Protein AF-A0A6N4E596-F1 (afdb_monomer)

Nearest PDB structures (foldseek):
  1ozb-assembly2_G  TM=2.810E-01  e=1.044E+00  Haemophilus influenzae
  1tij-assembly1_B  TM=2.628E-01  e=5.851E+00  Homo sapiens
  3s67-assembly1_A-2  TM=2.450E-01  e=8.635E+00  Homo sapiens
  3qrd-assembly3_A-2  TM=1.698E-01  e=8.168E+00  Homo sapiens

Secondary structure (DSSP, 8-state):
----EEE-TT--EEEEETTEEE-GGG--TTS-EEEEEESS--SS-EEE--EEEEEEEEEEEEEE----TTS---S-SS---TT--EEEEEEEEEEE-SS-TTEEEEEEEEEEEETTT--PPPHHHHHHHHTTSEEEE--TT----

Radius of gyration: 17.08 Å; Cα contacts (8 Å, |Δi|>4): 308; chains: 1; bounding box: 54×46×32 Å

Foldseek 3Di:
DWDKFKAAAPGFKWKFAQQDTDDPVPDDLQAKIKIWGFDDGDRHIDIATQDEKEFPDKDKDKDWDPPDPPPDPPDPPDDPDPFPIWMWIWMKTQIDDPVCRRTGIMIMTRGTDGPVPHDYDDPVSVCSRNPRRYHYDYDPPDDDD

Mean predicted aligned error: 7.93 Å

Organism: NCBI:txid2548426

pLDDT: mean 84.64, std 19.04, range [35.88, 98.12]

Solvent-accessible surface area (backbone atoms only — not comparable to full-atom values): 8298 Å² total; per-residue (Å²): 132,88,71,64,38,70,23,53,52,79,39,41,56,38,33,26,40,76,39,36,76,43,59,80,93,70,60,60,63,68,39,48,30,30,39,40,30,41,74,62,72,36,90,51,76,43,78,47,67,58,46,64,32,37,54,77,45,80,48,74,54,71,44,78,61,77,80,64,98,74,70,82,90,79,79,69,102,70,77,85,59,94,74,82,48,44,22,33,18,23,36,35,34,37,41,43,25,95,90,45,69,54,42,40,35,37,42,30,34,36,20,54,27,50,58,91,74,43,51,55,45,51,64,68,54,49,48,45,13,37,38,81,45,55,39,81,40,64,60,96,89,57,79,84,120

Structure (mmCIF, N/CA/C/O backbone):
data_AF-A0A6N4E596-F1
#
_entry.id   AF-A0A6N4E596-F1
#
loop_
_atom_site.group_PDB
_atom_site.id
_atom_site.type_symbol
_atom_site.label_atom_id
_atom_site.label_alt_id
_atom_site.label_comp_id
_atom_site.label_asym_id
_atom_site.label_entity_id
_atom_site.label_seq_id
_atom_site.pdbx_PDB_ins_code
_atom_site.Cartn_x
_atom_site.Cartn_y
_atom_site.Cartn_z
_atom_site.occupancy
_atom_site.B_iso_or_equiv
_atom_site.auth_seq_id
_atom_site.auth_comp_id
_atom_site.auth_asym_id
_atom_site.auth_atom_id
_atom_site.pdbx_PDB_model_num
ATOM 1 N N . MET A 1 1 ? -22.552 -4.012 -3.126 1.00 50.78 1 MET A N 1
ATOM 2 C CA . MET A 1 1 ? -21.922 -4.747 -2.009 1.00 50.78 1 MET A CA 1
ATOM 3 C C . MET A 1 1 ? -20.535 -4.168 -1.814 1.00 50.78 1 MET A C 1
ATOM 5 O O . MET A 1 1 ? -19.840 -4.006 -2.807 1.00 50.78 1 MET A O 1
ATOM 9 N N . THR A 1 2 ? -20.172 -3.769 -0.595 1.00 64.69 2 THR A N 1
ATOM 10 C CA . THR A 1 2 ? -18.825 -3.255 -0.308 1.00 64.69 2 THR A CA 1
ATOM 11 C C . THR A 1 2 ? -17.867 -4.436 -0.294 1.00 64.69 2 THR A C 1
ATOM 13 O O . THR A 1 2 ? -18.071 -5.383 0.458 1.00 64.69 2 THR A O 1
ATOM 16 N N . GLU A 1 3 ? -16.874 -4.416 -1.172 1.00 82.50 3 GLU A N 1
ATOM 17 C CA . GLU A 1 3 ? -15.865 -5.469 -1.244 1.00 82.50 3 GLU A CA 1
ATOM 18 C C . GLU A 1 3 ? -14.836 -5.261 -0.124 1.00 82.50 3 GLU A C 1
ATOM 20 O O . GLU A 1 3 ? -14.255 -4.176 0.000 1.00 82.50 3 GLU A O 1
ATOM 25 N N . THR A 1 4 ? -14.626 -6.294 0.688 1.00 91.69 4 THR A N 1
ATOM 26 C CA . THR A 1 4 ? -13.801 -6.247 1.901 1.00 91.69 4 THR A CA 1
ATOM 27 C C . THR A 1 4 ? -12.564 -7.111 1.713 1.00 91.69 4 THR A C 1
ATOM 29 O O . THR A 1 4 ? -12.671 -8.261 1.289 1.00 91.69 4 THR A O 1
ATOM 32 N N . ALA A 1 5 ? -11.397 -6.577 2.066 1.00 93.44 5 ALA A N 1
ATOM 33 C CA . ALA A 1 5 ? -10.172 -7.355 2.128 1.00 93.44 5 ALA A CA 1
ATOM 34 C C . ALA A 1 5 ? -10.171 -8.225 3.384 1.00 93.44 5 ALA A C 1
ATOM 36 O O . ALA A 1 5 ? -10.511 -7.753 4.473 1.00 93.44 5 ALA A O 1
ATOM 37 N N . VAL A 1 6 ? -9.733 -9.470 3.238 1.00 94.75 6 VAL A N 1
ATOM 38 C CA . VAL A 1 6 ? -9.496 -10.391 4.348 1.00 94.75 6 VAL A CA 1
ATOM 39 C C . VAL A 1 6 ? -7.992 -10.482 4.570 1.00 94.75 6 VAL A C 1
ATOM 41 O O . VAL A 1 6 ? -7.240 -10.731 3.630 1.00 94.75 6 VAL A O 1
ATOM 44 N N . ILE A 1 7 ? -7.561 -10.253 5.808 1.00 95.31 7 ILE A N 1
ATOM 45 C CA . ILE A 1 7 ? -6.187 -10.490 6.247 1.00 95.31 7 ILE A CA 1
ATOM 46 C C . ILE A 1 7 ? -6.234 -11.686 7.190 1.00 95.31 7 ILE A C 1
ATOM 48 O O . ILE A 1 7 ? -6.855 -11.626 8.255 1.00 95.31 7 ILE A O 1
ATOM 52 N N . GLU A 1 8 ? -5.605 -12.775 6.765 1.00 94.75 8 GLU A N 1
ATOM 53 C CA . GLU A 1 8 ? -5.561 -14.023 7.523 1.00 94.75 8 GLU A CA 1
ATOM 54 C C . GLU A 1 8 ? -4.757 -13.877 8.825 1.00 94.75 8 GLU A C 1
ATOM 56 O O . GLU A 1 8 ? -3.871 -13.016 8.915 1.00 94.75 8 GLU A O 1
ATOM 61 N N . PRO A 1 9 ? -5.009 -14.738 9.828 1.00 95.81 9 PRO A N 1
ATOM 62 C CA . PRO A 1 9 ? -4.178 -14.823 11.022 1.00 95.81 9 PRO A CA 1
ATOM 63 C C . PRO A 1 9 ? -2.680 -14.893 10.701 1.00 95.81 9 PRO A C 1
ATOM 65 O O . PRO A 1 9 ? -2.255 -15.507 9.717 1.00 95.81 9 PRO A O 1
ATOM 68 N N . GLY A 1 10 ? -1.865 -14.230 11.521 1.00 94.50 10 GLY A N 1
ATOM 69 C CA . GLY A 1 10 ? -0.412 -14.161 11.329 1.00 94.50 10 GLY A CA 1
ATOM 70 C C . GLY A 1 10 ? 0.046 -13.291 10.151 1.00 94.50 10 GLY A C 1
ATOM 71 O O . GLY A 1 10 ? 1.245 -13.213 9.890 1.00 94.50 10 GLY A O 1
ATOM 72 N N . HIS A 1 11 ? -0.871 -12.604 9.463 1.00 94.81 11 HIS A N 1
ATOM 73 C CA . HIS A 1 11 ? -0.559 -11.646 8.405 1.00 94.81 11 HIS A CA 1
ATOM 74 C C . HIS A 1 11 ? -0.986 -10.228 8.805 1.00 94.81 11 HIS A C 1
ATOM 76 O O . HIS A 1 11 ? -1.865 -10.023 9.640 1.00 94.81 11 HIS A O 1
ATOM 82 N N . ALA A 1 12 ? -0.352 -9.232 8.182 1.00 96.25 12 ALA A N 1
ATOM 83 C CA . ALA A 1 12 ? -0.644 -7.811 8.397 1.00 96.25 12 ALA A CA 1
ATOM 84 C C . ALA A 1 12 ? -0.935 -7.061 7.088 1.00 96.25 12 ALA A C 1
ATOM 86 O O . ALA A 1 12 ? -0.907 -5.831 7.064 1.00 96.25 12 ALA A O 1
ATOM 87 N N . ARG A 1 13 ? -1.147 -7.778 5.974 1.00 96.62 13 ARG A N 1
ATOM 88 C CA . ARG A 1 13 ? -1.236 -7.171 4.641 1.00 96.62 13 ARG A CA 1
ATOM 89 C C . ARG A 1 13 ? -2.411 -7.694 3.833 1.00 96.62 13 ARG A C 1
ATOM 91 O O . ARG A 1 13 ? -2.633 -8.899 3.777 1.00 96.62 13 ARG A O 1
ATOM 98 N N . ALA A 1 14 ? -3.081 -6.776 3.150 1.00 96.56 14 ALA A N 1
ATOM 99 C CA . ALA A 1 14 ? -3.976 -7.050 2.033 1.00 96.56 14 ALA A CA 1
ATOM 100 C C . ALA A 1 14 ? -3.366 -6.484 0.745 1.00 96.56 14 ALA A C 1
ATOM 102 O O . ALA A 1 14 ? -2.606 -5.517 0.800 1.00 96.56 14 ALA A O 1
ATOM 103 N N . PHE A 1 15 ? -3.699 -7.055 -0.411 1.00 97.25 15 PHE A N 1
ATOM 104 C CA . PHE A 1 15 ? -3.112 -6.649 -1.688 1.00 97.25 15 PHE A CA 1
ATOM 105 C C . PHE A 1 15 ? -4.179 -6.181 -2.671 1.00 97.25 15 PHE A C 1
ATOM 107 O O . PHE A 1 15 ? -5.290 -6.707 -2.700 1.00 97.25 15 PHE A O 1
ATOM 114 N N . LEU A 1 16 ? -3.819 -5.180 -3.465 1.00 97.62 16 LEU A N 1
ATOM 115 C CA . LEU A 1 16 ? -4.640 -4.534 -4.477 1.00 97.62 16 LEU A CA 1
ATOM 116 C C . LEU A 1 16 ? -3.915 -4.576 -5.817 1.00 97.62 16 LEU A C 1
ATOM 1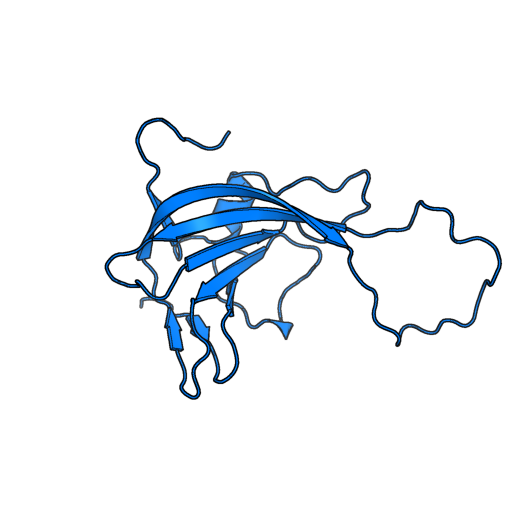18 O O . LEU A 1 16 ? -2.741 -4.213 -5.904 1.00 97.62 16 LEU A O 1
ATOM 122 N N . GLN A 1 17 ? -4.628 -4.975 -6.861 1.00 97.44 17 GLN A N 1
ATOM 123 C CA . GLN A 1 17 ? -4.160 -4.897 -8.241 1.00 97.44 17 GLN A CA 1
ATOM 124 C C . GLN A 1 17 ? -5.378 -4.696 -9.149 1.00 97.44 17 GLN A C 1
ATOM 126 O O . GLN A 1 17 ? -6.408 -5.348 -8.968 1.00 97.44 17 GLN A O 1
ATOM 131 N N . PHE A 1 18 ? -5.286 -3.746 -10.085 1.00 96.94 18 PHE A N 1
ATOM 132 C CA . PHE A 1 18 ? -6.375 -3.371 -11.001 1.00 96.94 18 PHE A CA 1
ATOM 133 C C . PHE A 1 18 ? -7.728 -3.092 -10.308 1.00 96.94 18 PHE A C 1
ATOM 135 O O . PHE A 1 18 ? -8.788 -3.510 -10.778 1.00 96.94 18 PHE A O 1
ATOM 142 N N . GLY A 1 19 ? -7.695 -2.415 -9.156 1.00 96.25 19 GLY A N 1
ATOM 143 C CA . GLY A 1 19 ? -8.880 -1.991 -8.410 1.00 96.25 19 GLY A CA 1
ATOM 144 C C . GLY A 1 19 ? -9.580 -3.093 -7.614 1.00 96.25 19 GLY A C 1
ATOM 145 O O . GLY A 1 19 ? -10.712 -2.894 -7.174 1.00 96.25 19 GLY A O 1
ATOM 146 N N . ARG A 1 20 ? -8.941 -4.255 -7.433 1.00 95.50 20 ARG A N 1
ATOM 147 C CA . ARG A 1 20 ? -9.520 -5.425 -6.754 1.00 95.50 20 ARG A CA 1
ATOM 148 C C . ARG A 1 20 ? -8.627 -5.921 -5.636 1.00 95.50 20 ARG A C 1
ATOM 150 O O . ARG A 1 20 ? -7.403 -5.851 -5.750 1.00 95.50 20 ARG A O 1
ATOM 157 N N . TRP A 1 21 ? -9.241 -6.476 -4.592 1.00 95.69 21 TRP A N 1
ATOM 158 C CA . TRP A 1 21 ? -8.497 -7.229 -3.590 1.00 95.69 21 TRP A CA 1
ATOM 159 C C . TRP A 1 21 ? -8.007 -8.537 -4.207 1.00 95.69 21 TRP A C 1
ATOM 161 O O . TRP A 1 21 ? -8.784 -9.276 -4.811 1.00 95.69 21 TRP A O 1
ATOM 171 N N . VAL A 1 22 ? -6.719 -8.825 -4.058 1.00 94.94 22 VAL A N 1
ATOM 172 C CA . VAL A 1 22 ? -6.096 -10.034 -4.602 1.00 94.94 22 VAL A CA 1
ATOM 173 C C . VAL A 1 22 ? -5.331 -10.780 -3.506 1.00 94.94 22 VAL A C 1
ATOM 175 O O . VAL A 1 22 ? -4.702 -10.149 -2.654 1.00 94.94 22 VAL A O 1
ATOM 178 N N . PRO A 1 23 ? -5.360 -12.123 -3.486 1.00 93.50 23 PRO A N 1
ATOM 179 C CA . PRO A 1 23 ? -4.464 -12.900 -2.636 1.00 93.50 23 PRO A CA 1
ATOM 180 C C . PRO A 1 23 ? -2.997 -12.649 -3.002 1.00 93.50 23 PRO A C 1
ATOM 182 O O . PRO A 1 23 ? -2.675 -12.466 -4.175 1.00 93.50 23 PRO A O 1
ATOM 185 N N . HIS A 1 24 ? -2.089 -12.733 -2.025 1.00 89.81 24 HIS A N 1
ATOM 186 C CA . HIS A 1 24 ? -0.649 -12.534 -2.252 1.00 89.81 24 HIS A CA 1
ATOM 187 C C . HIS A 1 24 ? -0.097 -13.405 -3.395 1.00 89.81 24 HIS A C 1
ATOM 189 O O . HIS A 1 24 ? 0.604 -12.907 -4.269 1.00 89.81 24 HIS A O 1
ATOM 195 N N . GLY A 1 25 ? -0.459 -14.693 -3.428 1.00 89.88 25 GLY A N 1
ATOM 196 C CA . GLY A 1 25 ? 0.001 -15.637 -4.455 1.00 89.88 25 GLY A CA 1
ATOM 197 C C . GLY A 1 25 ? -0.600 -15.427 -5.850 1.00 89.88 25 GLY A C 1
ATOM 198 O O . GLY A 1 25 ? -0.154 -16.069 -6.793 1.00 89.88 25 GLY A O 1
ATOM 199 N N . ALA A 1 26 ? -1.599 -14.551 -5.986 1.00 92.50 26 ALA A N 1
ATOM 200 C CA . ALA A 1 26 ? -2.231 -14.214 -7.261 1.00 92.50 26 ALA A CA 1
ATOM 201 C C . ALA A 1 26 ? -1.726 -12.882 -7.845 1.00 92.50 26 ALA A C 1
ATOM 203 O O . ALA A 1 26 ? -2.176 -12.480 -8.916 1.00 92.50 26 ALA A O 1
ATOM 204 N N . LEU A 1 27 ? -0.811 -12.189 -7.157 1.00 93.62 27 LEU A N 1
ATOM 205 C CA . LEU A 1 27 ? -0.217 -10.959 -7.666 1.00 93.62 27 LEU A CA 1
ATOM 206 C C . LEU A 1 27 ? 0.658 -11.236 -8.882 1.00 93.62 27 LEU A C 1
ATOM 208 O O . LEU A 1 27 ? 1.614 -12.013 -8.819 1.00 93.62 27 LEU A O 1
ATOM 212 N N . ASN A 1 28 ? 0.408 -10.504 -9.963 1.00 93.81 28 ASN A N 1
ATOM 213 C CA . ASN A 1 28 ? 1.392 -10.401 -11.023 1.00 93.81 28 ASN A CA 1
ATOM 214 C C . ASN A 1 28 ? 2.475 -9.396 -10.605 1.00 93.81 28 ASN A C 1
ATOM 216 O O . ASN A 1 28 ? 2.248 -8.187 -10.642 1.00 93.81 28 ASN A O 1
ATOM 220 N N . ARG A 1 29 ? 3.655 -9.899 -10.219 1.00 90.19 29 ARG A N 1
ATOM 221 C CA . ARG A 1 29 ? 4.821 -9.092 -9.798 1.00 90.19 29 ARG A CA 1
ATOM 222 C C . ARG A 1 29 ? 5.369 -8.160 -10.885 1.00 90.19 29 ARG A C 1
ATOM 224 O O . ARG A 1 29 ? 6.094 -7.224 -10.568 1.00 90.19 29 ARG A O 1
ATOM 231 N N . PHE A 1 30 ? 5.034 -8.398 -12.151 1.00 91.94 30 PHE A N 1
ATOM 232 C CA . PHE A 1 30 ? 5.463 -7.560 -13.273 1.00 91.94 30 PHE A CA 1
ATOM 233 C C . PHE A 1 30 ? 4.479 -6.433 -13.590 1.00 91.94 30 PHE A C 1
ATOM 235 O O . PHE A 1 30 ? 4.749 -5.628 -14.479 1.00 91.94 30 PHE A O 1
ATOM 242 N N . GLU A 1 31 ? 3.365 -6.360 -12.870 1.00 95.38 31 GLU A N 1
ATOM 243 C CA . GLU A 1 31 ? 2.348 -5.330 -13.027 1.00 95.38 31 GLU A CA 1
ATOM 244 C C . GLU A 1 31 ? 2.272 -4.463 -11.766 1.00 95.38 31 GLU A C 1
ATOM 246 O O . GLU A 1 31 ? 2.604 -4.932 -10.667 1.00 95.38 31 GLU A O 1
ATOM 251 N N . PRO A 1 32 ? 1.806 -3.208 -11.884 1.00 96.56 32 PRO A N 1
ATOM 252 C CA . PRO A 1 32 ? 1.565 -2.372 -10.727 1.00 96.56 32 PRO A CA 1
ATOM 253 C C . PRO A 1 32 ? 0.658 -3.063 -9.704 1.00 96.56 32 PRO A C 1
ATOM 255 O O . PRO A 1 32 ? -0.307 -3.756 -10.038 1.00 96.56 32 PRO A O 1
ATOM 258 N N . SER A 1 33 ? 0.983 -2.886 -8.430 1.00 97.62 33 SER A N 1
ATOM 259 C CA . SER A 1 33 ? 0.190 -3.408 -7.315 1.00 97.62 33 SER A CA 1
ATOM 260 C C . SER A 1 33 ? 0.384 -2.548 -6.078 1.00 97.62 33 SER A C 1
ATOM 262 O O . SER A 1 33 ? 1.356 -1.800 -5.979 1.00 97.62 33 SER A O 1
ATOM 264 N N . CYS A 1 34 ? -0.522 -2.645 -5.111 1.00 98.06 34 CYS A N 1
ATOM 265 C CA . CYS A 1 34 ? -0.343 -2.033 -3.803 1.00 98.06 34 CYS A CA 1
ATOM 266 C C . CYS A 1 34 ? -0.575 -3.048 -2.687 1.00 98.06 34 CYS A C 1
ATOM 268 O O . CYS A 1 34 ? -1.461 -3.892 -2.782 1.00 98.06 34 CYS A O 1
ATOM 270 N N . ASN A 1 35 ? 0.178 -2.939 -1.598 1.00 97.12 35 ASN A N 1
ATOM 271 C CA . ASN A 1 35 ? -0.126 -3.610 -0.341 1.00 97.12 35 ASN A CA 1
ATOM 272 C C . ASN A 1 35 ? -0.621 -2.589 0.685 1.00 97.12 35 ASN A C 1
ATOM 274 O O . ASN A 1 35 ? -0.039 -1.519 0.857 1.00 97.12 35 ASN A O 1
ATOM 278 N N . LEU A 1 36 ? -1.726 -2.914 1.343 1.00 98.06 36 LEU A N 1
ATOM 279 C CA . LEU A 1 36 ? -2.258 -2.169 2.468 1.00 98.06 36 LEU A CA 1
ATOM 280 C C . LEU A 1 36 ? -1.865 -2.895 3.749 1.00 98.06 36 LEU A C 1
ATOM 282 O O . LEU A 1 36 ? -2.133 -4.087 3.889 1.00 98.06 36 LEU A O 1
ATOM 286 N N . GLU A 1 37 ? -1.240 -2.177 4.671 1.00 98.12 37 GLU A N 1
ATOM 287 C CA . GLU A 1 37 ? -0.690 -2.737 5.898 1.00 98.12 37 GLU A CA 1
ATOM 288 C C . GLU A 1 37 ? -1.465 -2.240 7.120 1.00 98.12 37 GLU A C 1
ATOM 290 O O . GLU A 1 37 ? -1.705 -1.034 7.287 1.00 98.12 37 GLU A O 1
ATOM 295 N N . VAL A 1 38 ? -1.823 -3.186 7.987 1.00 97.56 38 VAL A N 1
ATOM 296 C CA . VAL A 1 38 ? -2.326 -2.917 9.335 1.00 97.56 38 VAL A CA 1
ATOM 297 C C . VAL A 1 38 ? -1.175 -2.928 10.337 1.00 97.56 38 VAL A C 1
ATOM 299 O O . VAL A 1 38 ? -0.113 -3.492 10.077 1.00 97.56 38 VAL A O 1
ATOM 302 N N . ARG A 1 39 ? -1.365 -2.246 11.466 1.00 95.38 39 ARG A N 1
ATOM 303 C CA . ARG A 1 39 ? -0.325 -2.051 12.481 1.00 95.38 39 ARG A CA 1
ATOM 304 C C . ARG A 1 39 ? 0.081 -3.346 13.175 1.00 95.38 39 ARG A C 1
ATOM 306 O O . ARG A 1 39 ? 1.272 -3.579 13.359 1.00 95.38 39 ARG A O 1
ATOM 313 N N . ASP A 1 40 ? -0.906 -4.155 13.539 1.00 94.44 40 ASP A N 1
ATOM 314 C CA . ASP A 1 40 ? -0.725 -5.276 14.451 1.00 94.44 40 ASP A CA 1
ATOM 315 C C . ASP A 1 40 ? -1.038 -6.606 13.755 1.00 94.44 40 ASP A C 1
ATOM 317 O O . ASP A 1 40 ? -1.982 -6.729 12.964 1.00 94.44 40 ASP A O 1
ATOM 321 N N . LEU A 1 41 ? -0.229 -7.619 14.065 1.00 94.62 41 LEU A N 1
ATOM 322 C CA . LEU A 1 41 ? -0.565 -9.003 13.752 1.00 94.62 41 LEU A CA 1
ATOM 323 C C . LEU A 1 41 ? -1.693 -9.460 14.675 1.00 94.62 41 LEU A C 1
ATOM 325 O O . LEU A 1 41 ? -1.756 -9.072 15.839 1.00 94.62 41 LEU A O 1
ATOM 329 N N . SER A 1 42 ? -2.564 -10.311 14.149 1.00 95.00 42 SER A N 1
ATOM 330 C CA . SER A 1 42 ? -3.675 -10.886 14.898 1.00 95.00 42 SER A CA 1
ATOM 331 C C . SER A 1 42 ? -3.700 -12.396 14.712 1.00 95.00 42 SER A C 1
ATOM 333 O O . SER A 1 42 ? -3.348 -12.906 13.647 1.00 95.00 42 SER A O 1
ATOM 335 N N . GLU A 1 43 ? -4.146 -13.107 15.743 1.00 95.69 43 GLU A N 1
ATOM 336 C CA . GLU A 1 43 ? -4.488 -14.533 15.674 1.00 95.69 43 GLU A CA 1
ATOM 337 C C . GLU A 1 43 ? -5.875 -14.762 15.051 1.00 95.69 43 GLU A C 1
ATOM 339 O O . GLU A 1 43 ? -6.252 -15.889 14.738 1.00 95.69 43 GLU A O 1
ATOM 344 N N . PHE A 1 44 ? -6.633 -13.685 14.832 1.00 96.19 44 PHE A N 1
ATOM 345 C CA . PHE A 1 44 ? -7.955 -13.703 14.221 1.00 96.19 44 PHE A CA 1
ATOM 346 C C . PHE A 1 44 ? -7.939 -13.025 12.854 1.00 96.19 44 PHE A C 1
ATOM 348 O O . PHE A 1 44 ? -7.134 -12.129 12.592 1.00 96.19 44 PHE A O 1
ATOM 355 N N . ILE A 1 45 ? -8.895 -13.411 12.007 1.00 95.62 45 ILE A N 1
ATOM 356 C CA . ILE A 1 45 ? -9.135 -12.758 10.720 1.00 95.62 45 ILE A CA 1
ATOM 357 C C . ILE A 1 45 ? -9.396 -11.266 10.941 1.00 95.62 45 ILE A C 1
ATOM 359 O O . ILE A 1 45 ? -10.298 -10.884 11.690 1.00 95.62 45 ILE A O 1
ATOM 363 N N . GLN A 1 46 ? -8.649 -10.429 10.227 1.00 96.12 46 GLN A N 1
ATOM 364 C CA . GLN A 1 46 ? -8.890 -8.993 10.166 1.00 96.12 46 GLN A CA 1
ATOM 365 C C . GLN A 1 46 ? -9.573 -8.638 8.845 1.00 96.12 46 GLN A C 1
ATOM 367 O O . GLN A 1 46 ? -9.399 -9.306 7.823 1.00 96.12 46 GLN A O 1
ATOM 372 N N . ARG A 1 47 ? -10.374 -7.573 8.864 1.00 95.62 47 ARG A N 1
ATOM 373 C CA . ARG A 1 47 ? -11.111 -7.091 7.696 1.00 95.62 47 ARG A CA 1
ATOM 374 C C . ARG A 1 47 ? -10.779 -5.637 7.434 1.00 95.62 47 ARG A C 1
ATOM 376 O O . ARG A 1 47 ? -10.778 -4.834 8.362 1.00 95.62 47 ARG A O 1
ATOM 383 N N . VAL A 1 48 ? -10.541 -5.319 6.168 1.00 94.38 48 VAL A N 1
ATOM 384 C CA . VAL A 1 48 ? -10.367 -3.943 5.705 1.00 94.38 48 VAL A CA 1
ATOM 385 C C . VAL A 1 48 ? -11.474 -3.621 4.715 1.00 94.38 48 VAL A C 1
ATOM 387 O O . VAL A 1 48 ? -11.615 -4.267 3.677 1.00 94.38 48 VAL A O 1
ATOM 390 N N . GLU A 1 49 ? -12.262 -2.607 5.033 1.00 93.38 49 GLU A N 1
ATOM 391 C CA . GLU A 1 49 ? -13.329 -2.105 4.178 1.00 93.38 49 GLU A CA 1
ATOM 392 C C . GLU A 1 49 ? -12.843 -0.971 3.272 1.00 93.38 49 GLU A C 1
ATOM 394 O O . GLU A 1 49 ? -11.816 -0.328 3.504 1.00 93.38 49 GLU A O 1
ATOM 399 N N . THR A 1 50 ? -13.635 -0.681 2.242 1.00 93.94 50 THR A N 1
ATOM 400 C CA . THR A 1 50 ? -13.450 0.526 1.434 1.00 93.94 50 THR A CA 1
ATOM 401 C C . THR A 1 50 ? -13.664 1.779 2.279 1.00 93.94 50 THR A C 1
ATOM 403 O O . THR A 1 50 ? -14.692 1.902 2.948 1.00 93.94 50 THR A O 1
ATOM 406 N N . ASP A 1 51 ? -12.740 2.741 2.210 1.00 93.75 51 ASP A N 1
ATOM 407 C CA . ASP A 1 51 ? -12.824 3.946 3.039 1.00 93.75 51 ASP A CA 1
ATOM 408 C C . ASP A 1 51 ? -12.043 5.149 2.485 1.00 93.75 51 ASP A C 1
ATOM 410 O O . ASP A 1 51 ? -11.339 5.075 1.472 1.00 93.75 51 ASP A O 1
ATOM 414 N N . ARG A 1 52 ? -12.207 6.296 3.153 1.00 94.56 52 ARG A N 1
ATOM 415 C CA . ARG A 1 52 ? -11.439 7.517 2.925 1.00 94.56 52 ARG A CA 1
ATOM 416 C C . ARG A 1 52 ? -10.236 7.553 3.854 1.00 94.56 52 ARG A C 1
ATOM 418 O O . ARG A 1 52 ? -10.384 7.573 5.073 1.00 94.56 52 ARG A O 1
ATOM 425 N N . PHE A 1 53 ? -9.053 7.642 3.265 1.00 94.81 53 PHE A N 1
ATOM 426 C CA . PHE A 1 53 ? -7.797 7.689 3.993 1.00 94.81 53 PHE A CA 1
ATOM 427 C C . PHE A 1 53 ? -7.129 9.039 3.794 1.00 94.81 53 PHE A C 1
ATOM 429 O O . PHE A 1 53 ? -6.848 9.449 2.665 1.00 94.81 53 PHE A O 1
ATOM 436 N N . ARG A 1 54 ? -6.834 9.707 4.908 1.00 95.12 54 ARG A N 1
ATOM 437 C CA . ARG A 1 54 ? -5.976 10.884 4.902 1.00 95.12 54 ARG A CA 1
ATOM 438 C C . ARG A 1 54 ? -4.543 10.444 4.664 1.00 95.12 54 ARG A C 1
ATOM 440 O O . ARG A 1 54 ? -4.022 9.620 5.417 1.00 95.12 54 ARG A O 1
ATOM 447 N N . VAL A 1 55 ? -3.912 11.014 3.644 1.00 95.12 55 VAL A N 1
ATOM 448 C CA . VAL A 1 55 ? -2.475 10.852 3.420 1.00 95.12 55 VAL A CA 1
ATOM 449 C C . VAL A 1 55 ? -1.748 11.773 4.390 1.00 95.12 55 VAL A C 1
ATOM 451 O O . VAL A 1 55 ? -1.989 12.978 4.411 1.00 95.12 55 VAL A O 1
ATOM 454 N N . LEU A 1 56 ? -0.909 11.182 5.234 1.00 94.38 56 LEU A N 1
ATOM 455 C CA . LEU A 1 56 ? -0.107 11.900 6.220 1.00 94.38 56 LEU A CA 1
ATOM 456 C C . LEU A 1 56 ? 1.326 12.141 5.746 1.00 94.38 56 LEU A C 1
ATOM 458 O O . LEU A 1 56 ? 1.988 13.026 6.271 1.00 94.38 56 LEU A O 1
ATOM 462 N N . GLU A 1 57 ? 1.824 11.302 4.839 1.00 94.62 57 GLU A N 1
ATOM 463 C CA . GLU A 1 57 ? 3.188 11.358 4.316 1.00 94.62 57 GLU A CA 1
ATOM 464 C C . GLU A 1 57 ? 3.282 10.522 3.035 1.00 94.62 57 GLU A C 1
ATOM 466 O O . GLU A 1 57 ? 2.621 9.482 2.932 1.00 94.62 57 GLU A O 1
ATOM 471 N N . ILE A 1 58 ? 4.128 10.945 2.090 1.00 94.81 58 ILE A N 1
ATOM 472 C CA . ILE A 1 58 ? 4.462 10.196 0.874 1.00 94.81 58 ILE A CA 1
ATOM 473 C C . ILE A 1 58 ? 5.981 10.054 0.785 1.00 94.81 58 ILE A C 1
ATOM 475 O O . ILE A 1 58 ? 6.703 11.046 0.758 1.00 94.81 58 ILE A O 1
ATOM 479 N N . THR A 1 59 ? 6.466 8.820 0.683 1.00 95.75 59 THR A N 1
ATOM 480 C CA . THR A 1 59 ? 7.886 8.508 0.470 1.00 95.75 59 THR A CA 1
ATOM 481 C C . THR A 1 59 ? 8.069 7.637 -0.767 1.00 95.75 59 THR A C 1
ATOM 483 O O . THR A 1 59 ? 7.151 6.942 -1.207 1.00 95.75 59 THR A O 1
ATOM 486 N N . GLN A 1 60 ? 9.259 7.682 -1.359 1.00 95.62 60 GLN A N 1
ATOM 487 C CA . GLN A 1 60 ? 9.650 6.830 -2.481 1.00 95.62 60 GLN A CA 1
ATOM 488 C C . GLN A 1 60 ? 10.811 5.939 -2.060 1.00 95.62 60 GLN A C 1
ATOM 490 O O . GLN A 1 60 ? 11.635 6.333 -1.236 1.00 95.62 60 GLN A O 1
ATOM 495 N N . GLY A 1 61 ? 10.885 4.743 -2.630 1.00 92.88 61 GLY A N 1
ATOM 496 C CA . GLY A 1 61 ? 11.978 3.822 -2.359 1.00 92.88 61 GLY A CA 1
ATOM 497 C C . GLY A 1 61 ? 12.056 2.707 -3.384 1.00 92.88 61 GLY A C 1
ATOM 498 O O . GLY A 1 61 ? 11.448 2.783 -4.457 1.00 92.88 61 GLY A O 1
ATOM 499 N N . TRP A 1 62 ? 12.860 1.702 -3.068 1.00 92.06 62 TRP A N 1
ATOM 500 C CA . TRP A 1 62 ? 13.063 0.541 -3.914 1.00 92.06 62 TRP A CA 1
ATOM 501 C C . TRP A 1 62 ? 13.477 -0.667 -3.080 1.00 92.06 62 TRP A C 1
ATOM 503 O O . TRP A 1 62 ? 14.140 -0.511 -2.057 1.00 92.06 62 TRP A O 1
ATOM 513 N N . ASP A 1 63 ? 13.110 -1.850 -3.558 1.00 85.19 63 ASP A N 1
ATOM 514 C CA . ASP A 1 63 ? 13.511 -3.137 -3.004 1.00 85.19 63 ASP A CA 1
ATOM 515 C C . ASP A 1 63 ? 14.304 -3.916 -4.062 1.00 85.19 63 ASP A C 1
ATOM 517 O O . ASP A 1 63 ? 13.971 -3.884 -5.252 1.00 85.19 63 ASP A O 1
ATOM 521 N N . MET A 1 64 ? 15.358 -4.625 -3.645 1.00 82.19 64 MET A N 1
ATOM 522 C CA . MET A 1 64 ? 15.984 -5.622 -4.518 1.00 82.19 64 MET A CA 1
ATOM 523 C C . MET A 1 64 ? 15.075 -6.837 -4.616 1.00 82.19 64 MET A C 1
ATOM 525 O O . MET A 1 64 ? 14.675 -7.397 -3.593 1.00 82.19 64 MET A O 1
ATOM 529 N N . VAL A 1 65 ? 14.823 -7.300 -5.835 1.00 76.88 65 VAL A N 1
ATOM 530 C CA . VAL A 1 65 ? 14.165 -8.585 -6.032 1.00 76.88 65 VAL A CA 1
ATOM 531 C C . VAL A 1 65 ? 15.192 -9.679 -5.748 1.00 76.88 65 VAL A C 1
ATOM 533 O O . VAL A 1 65 ? 16.094 -9.944 -6.544 1.00 76.88 65 VAL A O 1
ATOM 536 N N . VAL A 1 66 ? 15.073 -10.335 -4.594 1.00 65.19 66 VAL A N 1
ATOM 537 C CA . VAL A 1 66 ? 15.870 -11.530 -4.306 1.00 65.19 66 VAL A CA 1
ATOM 538 C C . VAL A 1 66 ? 15.237 -12.699 -5.053 1.00 65.19 66 VAL A C 1
ATOM 540 O O . VAL A 1 66 ? 14.196 -13.215 -4.650 1.00 65.19 66 VAL A O 1
ATOM 543 N N . GLN A 1 67 ? 15.858 -13.138 -6.148 1.00 55.56 67 GLN A N 1
ATOM 544 C CA . GLN A 1 67 ? 15.512 -14.428 -6.740 1.00 55.56 67 GLN A CA 1
ATOM 545 C C . GLN A 1 67 ? 15.963 -15.524 -5.763 1.00 55.56 67 GLN A C 1
ATOM 547 O O . GLN A 1 67 ? 17.159 -15.719 -5.553 1.00 55.56 67 GLN A O 1
ATOM 552 N N . GLY A 1 68 ? 15.004 -16.162 -5.088 1.00 43.53 68 GLY A N 1
ATOM 553 C CA . GLY A 1 68 ? 15.272 -17.161 -4.055 1.00 43.53 68 GLY A CA 1
ATOM 554 C C . GLY A 1 68 ? 16.155 -18.311 -4.549 1.00 43.53 68 GLY A C 1
ATOM 555 O O . GLY A 1 68 ? 16.091 -18.712 -5.712 1.00 43.53 68 GLY A O 1
ATOM 556 N N . ALA A 1 69 ? 16.973 -18.847 -3.639 1.00 41.81 69 ALA A N 1
ATOM 557 C CA . ALA A 1 69 ? 17.793 -20.036 -3.843 1.00 41.81 69 ALA A CA 1
ATOM 558 C C . ALA A 1 69 ? 16.898 -21.234 -4.213 1.00 41.81 69 ALA A C 1
ATOM 560 O O . ALA A 1 69 ? 16.297 -21.871 -3.353 1.00 41.81 69 ALA A O 1
ATOM 561 N N . GLY A 1 70 ? 16.765 -21.492 -5.511 1.00 42.22 70 GLY A N 1
ATOM 562 C CA . GLY A 1 70 ? 15.846 -22.491 -6.057 1.00 42.22 70 GLY A CA 1
ATOM 563 C C . GLY A 1 70 ? 15.730 -22.447 -7.581 1.00 42.22 70 GLY A C 1
ATOM 564 O O . GLY A 1 70 ? 15.413 -23.461 -8.193 1.00 42.22 70 GLY A O 1
ATOM 565 N N . SER A 1 71 ? 16.074 -21.329 -8.230 1.00 40.91 71 SER A N 1
ATOM 566 C CA . SER A 1 71 ? 16.386 -21.342 -9.660 1.00 40.91 71 SER A CA 1
ATOM 567 C C . SER A 1 71 ? 17.784 -21.935 -9.848 1.00 40.91 71 SER A C 1
ATOM 569 O O . SER A 1 71 ? 18.764 -21.448 -9.292 1.00 40.91 71 SER A O 1
ATOM 571 N N . HIS A 1 72 ? 17.870 -23.051 -10.568 1.00 41.19 72 HIS A N 1
ATOM 572 C CA . HIS A 1 72 ? 19.091 -23.806 -10.836 1.00 41.19 72 HIS A CA 1
ATOM 573 C C . HIS A 1 72 ? 20.304 -22.920 -11.177 1.00 41.19 72 HIS A C 1
ATOM 575 O O . HIS A 1 72 ? 20.549 -22.574 -12.331 1.00 41.19 72 HIS A O 1
ATOM 581 N N . ALA A 1 73 ? 21.136 -22.645 -10.171 1.00 38.91 73 ALA A N 1
ATOM 582 C CA . ALA A 1 73 ? 22.510 -22.199 -10.332 1.00 38.91 73 ALA A CA 1
ATOM 583 C C . ALA A 1 73 ? 23.361 -23.389 -10.809 1.00 38.91 73 ALA A C 1
ATOM 585 O O . ALA A 1 73 ? 24.148 -23.969 -10.066 1.00 38.91 73 ALA A O 1
ATOM 586 N N . ARG A 1 74 ? 23.158 -23.797 -12.064 1.00 39.97 74 ARG A N 1
ATOM 587 C CA . ARG A 1 74 ? 24.067 -24.672 -12.814 1.00 39.97 74 ARG A CA 1
ATOM 588 C C . ARG A 1 74 ? 24.197 -24.173 -14.249 1.00 39.97 74 ARG A C 1
ATOM 590 O O . ARG A 1 74 ? 23.791 -24.848 -15.181 1.00 39.97 74 ARG A O 1
ATOM 597 N N . ALA A 1 75 ? 24.769 -22.983 -14.401 1.00 37.75 75 ALA A N 1
ATOM 598 C CA . ALA A 1 75 ? 25.637 -22.616 -15.520 1.00 37.75 75 ALA A CA 1
ATOM 599 C C . ALA A 1 75 ? 26.210 -21.213 -15.269 1.00 37.75 75 ALA A C 1
ATOM 601 O O . ALA A 1 75 ? 25.460 -20.264 -15.074 1.00 37.75 75 ALA A O 1
ATOM 602 N N . GLY A 1 76 ? 27.538 -21.088 -15.304 1.00 37.03 76 GLY A N 1
ATOM 603 C CA . GLY A 1 76 ? 28.206 -19.800 -15.509 1.00 37.03 76 GLY A CA 1
ATOM 604 C C . GLY A 1 76 ? 28.776 -19.129 -14.263 1.00 37.03 76 GLY A C 1
ATOM 605 O O . GLY A 1 76 ? 28.364 -18.035 -13.896 1.00 37.03 76 GLY A O 1
ATOM 606 N N . TRP A 1 77 ? 29.826 -19.714 -13.684 1.00 35.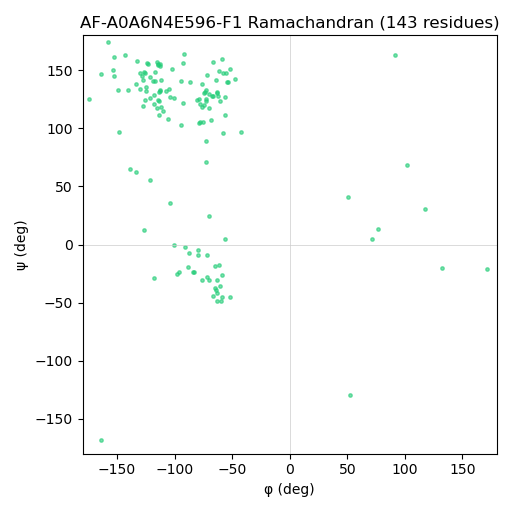88 77 TRP A N 1
ATOM 607 C CA . TRP A 1 77 ? 30.741 -19.055 -12.734 1.00 35.88 77 TRP A CA 1
ATOM 608 C C . TRP A 1 77 ? 31.646 -17.989 -13.403 1.00 35.88 77 TRP A C 1
ATOM 610 O O . TRP A 1 77 ? 32.732 -17.690 -12.922 1.00 35.88 77 TRP A O 1
ATOM 620 N N . TRP A 1 78 ? 31.207 -17.435 -14.537 1.00 36.50 78 TRP A N 1
ATOM 621 C CA . TRP A 1 78 ? 31.900 -16.443 -15.355 1.00 36.50 78 TRP A CA 1
ATOM 622 C C . TRP A 1 78 ? 30.840 -15.539 -16.008 1.00 36.50 78 TRP A C 1
ATOM 624 O O . TRP A 1 78 ? 30.267 -15.907 -17.028 1.00 36.50 78 TRP A O 1
ATOM 634 N N . GLY A 1 79 ? 30.555 -14.367 -15.424 1.00 40.09 79 GLY A N 1
ATOM 635 C CA . GLY A 1 79 ? 29.934 -13.271 -16.183 1.00 40.09 79 GLY A CA 1
ATOM 636 C C . GLY A 1 79 ? 28.544 -12.759 -15.791 1.00 40.09 79 GLY A C 1
ATOM 637 O O . GLY A 1 79 ? 27.869 -12.221 -16.665 1.00 40.09 79 GLY A O 1
ATOM 638 N N . ARG A 1 80 ? 28.111 -12.794 -14.521 1.00 41.72 80 ARG A N 1
ATOM 639 C CA . ARG A 1 80 ? 27.030 -11.874 -14.110 1.00 41.72 80 ARG A CA 1
ATOM 640 C C . ARG A 1 80 ? 27.593 -10.456 -14.026 1.00 41.72 80 ARG A C 1
ATOM 642 O O . ARG A 1 80 ? 28.111 -10.035 -12.994 1.00 41.72 80 ARG A O 1
ATOM 649 N N . ARG A 1 81 ? 27.536 -9.740 -15.153 1.00 44.97 81 ARG A N 1
ATOM 650 C CA . ARG A 1 81 ? 27.665 -8.281 -15.180 1.00 44.97 81 ARG A CA 1
ATOM 651 C C . ARG A 1 81 ? 26.670 -7.694 -14.176 1.00 44.97 81 ARG A C 1
ATOM 653 O O . ARG A 1 81 ? 25.601 -8.247 -13.939 1.00 44.97 81 ARG A O 1
ATOM 660 N N . GLU A 1 82 ? 27.008 -6.539 -13.624 1.00 46.84 82 GLU A N 1
ATOM 661 C CA . GLU A 1 82 ? 26.182 -5.709 -12.729 1.00 46.84 82 GLU A CA 1
ATOM 662 C C . GLU A 1 82 ? 24.803 -5.302 -13.309 1.00 46.84 82 GLU A C 1
ATOM 664 O O . GLU A 1 82 ? 24.077 -4.516 -12.708 1.00 46.84 82 GLU A O 1
ATOM 669 N N . THR A 1 83 ? 24.448 -5.809 -14.491 1.00 48.19 83 THR A N 1
ATOM 670 C CA . THR A 1 83 ? 23.325 -5.408 -15.333 1.00 48.19 83 THR A CA 1
ATOM 671 C C . THR A 1 83 ? 22.018 -6.132 -15.034 1.00 48.19 83 THR A C 1
ATOM 673 O O . THR A 1 83 ? 20.986 -5.578 -15.362 1.00 48.19 83 THR A O 1
ATOM 676 N N . ASP A 1 84 ? 22.016 -7.289 -14.365 1.00 57.28 84 ASP A N 1
ATOM 677 C CA . ASP A 1 84 ? 20.813 -8.145 -14.293 1.00 57.28 84 ASP A CA 1
ATOM 678 C C . ASP A 1 84 ? 20.096 -8.064 -12.931 1.00 57.28 84 ASP A C 1
ATOM 680 O O . ASP A 1 84 ? 19.624 -9.068 -12.388 1.00 57.28 84 ASP A O 1
ATOM 684 N N . ARG A 1 85 ? 20.074 -6.878 -12.310 1.00 71.06 85 ARG A N 1
ATOM 685 C CA . ARG A 1 85 ? 19.376 -6.665 -11.033 1.00 71.06 85 ARG A CA 1
ATOM 686 C C . ARG A 1 85 ? 17.972 -6.137 -11.296 1.00 71.06 85 ARG A C 1
ATOM 688 O O . ARG A 1 85 ? 17.795 -4.948 -11.553 1.00 71.06 85 ARG A O 1
ATOM 695 N N . GLU A 1 86 ? 16.982 -7.016 -11.182 1.00 81.12 86 GLU A N 1
ATOM 696 C CA . GLU A 1 86 ? 15.586 -6.599 -11.070 1.00 81.12 86 GLU A CA 1
ATOM 697 C C . GLU A 1 86 ? 15.393 -5.860 -9.740 1.00 81.12 86 GLU A C 1
ATOM 699 O O . GLU A 1 86 ? 15.756 -6.357 -8.666 1.00 81.12 86 GLU A O 1
ATOM 704 N N . ILE A 1 87 ? 14.827 -4.658 -9.808 1.00 87.06 87 ILE A N 1
ATOM 705 C CA . ILE A 1 87 ? 14.398 -3.915 -8.623 1.00 87.06 87 ILE A CA 1
ATOM 706 C C . ILE A 1 87 ? 12.920 -3.589 -8.742 1.00 87.06 87 ILE A C 1
ATOM 708 O O . ILE A 1 87 ? 12.371 -3.450 -9.837 1.00 87.06 87 ILE A O 1
ATOM 712 N N . ASN A 1 88 ? 12.300 -3.390 -7.590 1.00 88.38 88 ASN A N 1
ATOM 713 C CA . ASN A 1 88 ? 10.939 -2.912 -7.505 1.00 88.38 88 ASN A CA 1
ATOM 714 C C . ASN A 1 88 ? 10.944 -1.525 -6.871 1.00 88.38 88 ASN A C 1
ATOM 716 O O . ASN A 1 88 ? 11.275 -1.380 -5.695 1.00 88.38 88 ASN A O 1
ATOM 720 N N . ARG A 1 89 ? 10.614 -0.487 -7.645 1.00 94.38 89 ARG A N 1
ATOM 721 C CA . ARG A 1 89 ? 10.459 0.868 -7.103 1.00 94.38 89 ARG A CA 1
ATOM 722 C C . ARG A 1 89 ? 9.043 1.076 -6.595 1.00 94.38 89 ARG A C 1
ATOM 724 O O . ARG A 1 89 ? 8.072 0.700 -7.251 1.00 94.38 89 ARG A O 1
ATOM 731 N N . TYR A 1 90 ? 8.935 1.758 -5.461 1.00 96.25 90 TYR A N 1
ATOM 732 C CA . TYR A 1 90 ? 7.663 1.954 -4.785 1.00 96.25 90 TYR A CA 1
ATOM 733 C C . TYR A 1 90 ? 7.412 3.399 -4.352 1.00 96.25 90 TYR A C 1
ATOM 735 O O . TYR A 1 90 ? 8.330 4.199 -4.149 1.00 96.25 90 TYR A O 1
ATOM 743 N N . ARG A 1 91 ? 6.126 3.705 -4.162 1.00 97.25 91 ARG A N 1
ATOM 744 C CA . ARG A 1 91 ? 5.613 4.847 -3.400 1.00 97.25 91 ARG A CA 1
ATOM 745 C C . ARG A 1 91 ? 4.898 4.339 -2.168 1.00 97.25 91 ARG A C 1
ATOM 747 O O . ARG A 1 91 ? 4.056 3.453 -2.250 1.00 97.25 91 ARG A O 1
ATOM 754 N N . ARG A 1 92 ? 5.224 4.921 -1.027 1.00 97.56 92 ARG A N 1
ATOM 755 C CA . ARG A 1 92 ? 4.686 4.553 0.272 1.00 97.56 92 ARG A CA 1
ATOM 756 C C . ARG A 1 92 ? 3.923 5.731 0.852 1.00 97.56 92 ARG A C 1
ATOM 758 O O . ARG A 1 92 ? 4.461 6.827 0.960 1.00 97.56 92 ARG A O 1
ATOM 765 N N . PHE A 1 93 ? 2.697 5.469 1.266 1.00 96.94 93 PHE A N 1
ATOM 766 C CA . PHE A 1 93 ? 1.779 6.432 1.847 1.00 96.94 93 PHE A CA 1
ATOM 767 C C . PHE A 1 93 ? 1.550 6.061 3.303 1.00 96.94 93 PHE A C 1
ATOM 769 O O . PHE A 1 93 ? 1.112 4.946 3.595 1.00 96.94 93 PHE A O 1
ATOM 776 N N . ARG A 1 94 ? 1.818 6.987 4.221 1.00 96.94 94 ARG A N 1
ATOM 777 C CA . ARG A 1 94 ? 1.340 6.853 5.598 1.00 96.94 94 ARG A CA 1
ATOM 778 C C . ARG A 1 94 ? -0.115 7.294 5.629 1.00 96.94 94 ARG A C 1
ATOM 780 O O . ARG A 1 94 ? -0.428 8.401 5.191 1.00 96.94 94 ARG A O 1
ATOM 78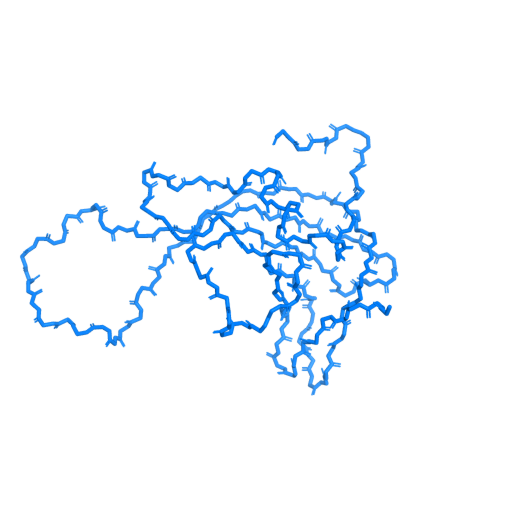7 N N . LEU A 1 95 ? -0.995 6.425 6.108 1.00 96.06 95 LEU A N 1
ATOM 788 C CA . LEU A 1 95 ? -2.438 6.622 6.035 1.00 96.06 95 LEU A CA 1
ATOM 789 C C . LEU A 1 95 ? -3.052 6.783 7.421 1.00 96.06 95 LEU A C 1
ATOM 791 O O . LEU A 1 95 ? -2.540 6.277 8.419 1.00 96.06 95 LEU A O 1
ATOM 795 N N . HIS A 1 96 ? -4.187 7.471 7.460 1.00 95.44 96 HIS A N 1
ATOM 796 C CA . HIS A 1 96 ? -5.062 7.507 8.619 1.00 95.44 96 HIS A CA 1
ATOM 797 C C . HIS A 1 96 ? -6.529 7.467 8.197 1.00 95.44 96 HIS A C 1
ATOM 799 O O . HIS A 1 96 ? -6.950 8.232 7.327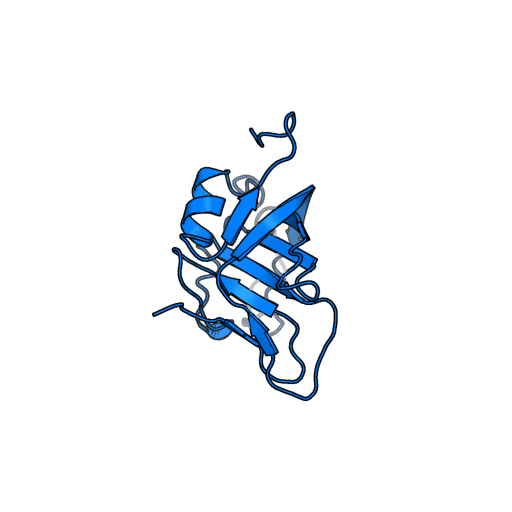 1.00 95.44 96 HIS A O 1
ATOM 805 N N . SER A 1 97 ? -7.309 6.613 8.857 1.00 95.06 97 SER A N 1
ATOM 806 C CA . SER A 1 97 ? -8.770 6.630 8.821 1.00 95.06 97 SER A CA 1
ATOM 807 C C . SER A 1 97 ? -9.326 6.581 10.252 1.00 95.06 97 SER A C 1
ATOM 809 O O . SER A 1 97 ? -8.900 5.724 11.030 1.00 95.06 97 SER A O 1
ATOM 811 N N . PRO A 1 98 ? -10.316 7.427 10.600 1.00 94.12 98 PRO A N 1
ATOM 812 C CA . PRO A 1 98 ? -11.047 7.310 11.860 1.00 94.12 98 PRO A CA 1
ATOM 813 C C . PRO A 1 98 ? -11.841 6.003 11.992 1.00 94.12 98 PRO A C 1
ATOM 815 O O . PRO A 1 98 ? -12.018 5.509 13.100 1.00 94.12 98 PRO A O 1
ATOM 818 N N . ARG A 1 99 ? -12.327 5.438 10.875 1.00 95.00 99 ARG A N 1
ATOM 819 C CA . ARG A 1 99 ? -13.110 4.189 10.869 1.00 95.00 99 ARG A CA 1
ATOM 820 C C . ARG A 1 99 ? -12.229 2.943 10.874 1.00 95.00 99 ARG A C 1
ATOM 822 O O . ARG A 1 99 ? -12.687 1.886 11.288 1.00 95.00 99 ARG A O 1
ATOM 829 N N . GLN A 1 100 ? -10.990 3.067 10.402 1.00 94.75 100 GLN A N 1
ATOM 830 C CA . GLN A 1 100 ? -10.043 1.963 10.258 1.00 94.75 100 GLN A CA 1
ATOM 831 C C . GLN A 1 100 ? -8.670 2.359 10.805 1.00 94.75 100 GLN A C 1
ATOM 833 O O . GLN A 1 100 ? -7.676 2.405 10.082 1.00 94.75 100 GLN A O 1
ATOM 838 N N . SER A 1 101 ? -8.615 2.656 12.103 1.00 95.00 101 SER A N 1
ATOM 839 C CA . SER A 1 101 ? -7.412 3.161 12.781 1.00 95.00 101 SER A CA 1
ATOM 840 C C . SER A 1 101 ? -6.239 2.170 12.815 1.00 95.00 101 SER A C 1
ATOM 842 O O . SER A 1 101 ? -5.095 2.586 13.017 1.00 95.00 101 SER A O 1
ATOM 844 N N . ALA A 1 102 ? -6.514 0.879 12.597 1.00 95.94 102 ALA A N 1
ATOM 845 C CA . ALA A 1 102 ? -5.507 -0.169 12.471 1.00 95.94 102 ALA A CA 1
ATOM 846 C C . ALA A 1 102 ? -4.730 -0.090 11.146 1.00 95.94 102 ALA A C 1
ATOM 848 O O . ALA A 1 102 ? -3.569 -0.492 11.100 1.00 95.94 102 ALA A O 1
ATOM 849 N N . VAL A 1 103 ? -5.331 0.448 10.078 1.00 97.06 103 VAL A N 1
ATOM 850 C CA . VAL A 1 103 ? -4.662 0.633 8.784 1.00 97.06 103 VAL A CA 1
ATOM 851 C C . VAL A 1 103 ? -3.662 1.777 8.903 1.00 97.06 103 VAL A C 1
ATOM 853 O O . VAL A 1 103 ? -4.030 2.899 9.249 1.00 97.06 103 VAL A O 1
ATOM 856 N N . MET A 1 104 ? -2.396 1.504 8.593 1.00 97.19 104 MET A N 1
ATOM 857 C CA . MET A 1 104 ? -1.315 2.470 8.809 1.00 97.19 104 MET A CA 1
ATOM 858 C C . MET A 1 104 ? -0.604 2.911 7.533 1.00 97.19 104 MET A C 1
ATOM 860 O O . MET A 1 104 ? -0.056 4.016 7.479 1.00 97.19 104 MET A O 1
ATOM 864 N N . ARG A 1 105 ? -0.557 2.052 6.511 1.00 97.44 105 ARG A N 1
ATOM 865 C CA . ARG A 1 105 ? 0.325 2.267 5.365 1.00 97.44 105 ARG A CA 1
ATOM 866 C C . ARG A 1 105 ? -0.220 1.620 4.106 1.00 97.44 105 ARG A C 1
ATOM 868 O O . ARG A 1 105 ? -0.797 0.543 4.161 1.00 97.44 105 ARG A O 1
ATOM 875 N N . LEU A 1 106 ? 0.020 2.273 2.979 1.00 98.12 106 LEU A N 1
ATOM 876 C CA . LEU A 1 106 ? -0.137 1.703 1.647 1.00 98.12 106 LEU A CA 1
ATOM 877 C C . LEU A 1 106 ? 1.211 1.798 0.936 1.00 98.12 106 LEU A C 1
ATOM 879 O O . LEU A 1 106 ? 1.770 2.890 0.856 1.00 98.12 106 LEU A O 1
ATOM 883 N N . THR A 1 107 ? 1.732 0.694 0.412 1.00 98.06 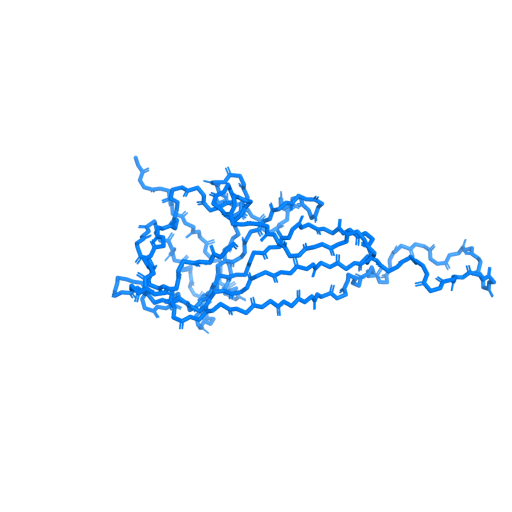107 THR A N 1
ATOM 884 C CA . THR A 1 107 ? 2.919 0.712 -0.452 1.00 98.06 107 THR A CA 1
ATOM 885 C C . THR A 1 107 ? 2.523 0.236 -1.839 1.00 98.06 107 THR A C 1
ATOM 887 O O . THR A 1 107 ? 2.068 -0.891 -2.000 1.00 98.06 107 THR A O 1
ATOM 890 N N . CYS A 1 108 ? 2.672 1.103 -2.835 1.00 97.75 108 CYS A N 1
ATOM 891 C CA . CYS A 1 108 ? 2.396 0.810 -4.233 1.00 97.75 108 CYS A CA 1
ATOM 892 C C . CYS A 1 108 ? 3.696 0.627 -5.005 1.00 97.75 108 CYS A C 1
ATOM 894 O O . CYS A 1 108 ? 4.606 1.449 -4.904 1.00 97.75 108 CYS A O 1
ATOM 896 N N . HIS A 1 109 ? 3.742 -0.425 -5.800 1.00 96.25 109 HIS A N 1
ATOM 897 C CA . HIS A 1 109 ? 4.864 -0.903 -6.584 1.00 96.25 109 HIS A CA 1
ATOM 898 C C . HIS A 1 109 ? 4.558 -0.703 -8.071 1.00 96.25 109 HIS A C 1
ATOM 900 O O . HIS A 1 109 ? 3.419 -0.905 -8.488 1.00 96.25 109 HIS A O 1
ATOM 906 N N . ALA A 1 110 ? 5.556 -0.325 -8.874 1.00 92.94 110 ALA A N 1
ATOM 907 C CA . ALA A 1 110 ? 5.408 -0.219 -10.335 1.00 92.94 110 ALA A CA 1
ATOM 908 C C . ALA A 1 110 ? 5.504 -1.577 -11.062 1.00 92.94 110 ALA A C 1
ATOM 910 O O . ALA A 1 110 ? 5.331 -1.649 -12.276 1.00 92.94 110 ALA A O 1
ATOM 911 N N . GLY A 1 111 ? 5.799 -2.639 -10.310 1.00 90.00 111 GLY A N 1
ATOM 912 C CA . GLY A 1 111 ? 6.184 -3.939 -10.839 1.00 90.00 111 GLY A CA 1
ATOM 913 C C . GLY A 1 111 ? 7.699 -4.064 -10.989 1.00 90.00 111 GLY A C 1
ATOM 914 O O . GLY A 1 111 ? 8.444 -3.079 -10.963 1.00 90.00 111 GLY A O 1
ATOM 915 N N . ASP A 1 11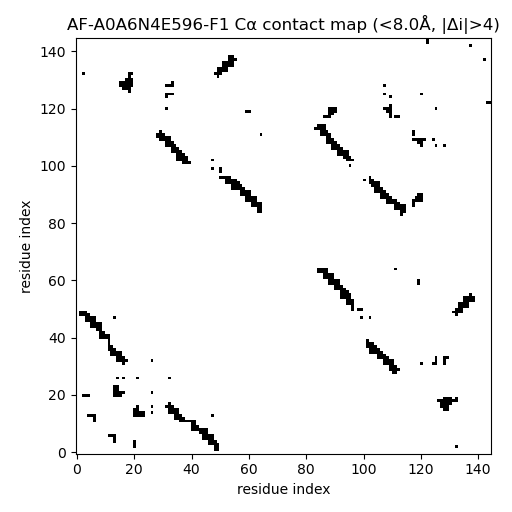2 ? 8.155 -5.301 -11.120 1.00 88.06 112 ASP A N 1
ATOM 916 C CA . ASP A 1 112 ? 9.573 -5.611 -11.241 1.00 88.06 112 ASP A CA 1
ATOM 917 C C . ASP A 1 112 ? 10.086 -5.234 -12.632 1.00 88.06 112 ASP A C 1
ATOM 919 O O . ASP A 1 112 ? 9.476 -5.564 -13.658 1.00 88.06 112 ASP A O 1
ATOM 923 N N . ARG A 1 113 ? 11.205 -4.509 -12.664 1.00 85.38 113 ARG A N 1
ATOM 924 C CA . ARG A 1 113 ? 11.843 -4.011 -13.886 1.00 85.38 113 ARG A CA 1
ATOM 925 C C . ARG A 1 113 ? 13.359 -4.057 -13.746 1.00 85.38 113 ARG A C 1
ATOM 927 O O . ARG A 1 113 ? 13.890 -4.103 -12.632 1.00 85.38 113 ARG A O 1
ATOM 934 N N . ASP A 1 114 ? 14.048 -3.976 -14.880 1.00 85.62 114 ASP A N 1
ATOM 935 C CA . ASP A 1 114 ? 15.471 -3.649 -14.896 1.00 85.62 114 ASP A CA 1
ATOM 936 C C . ASP A 1 114 ? 15.717 -2.332 -14.145 1.00 85.62 114 ASP A C 1
ATOM 938 O O . ASP A 1 114 ? 14.941 -1.380 -14.260 1.00 85.62 114 ASP A O 1
ATOM 942 N N . TRP A 1 115 ? 16.796 -2.253 -13.369 1.00 83.31 115 TRP A N 1
ATOM 943 C CA . TRP A 1 115 ? 17.073 -1.097 -12.517 1.00 83.31 115 TRP A CA 1
ATOM 944 C C . TRP A 1 115 ? 17.200 0.241 -13.261 1.00 83.31 115 TRP A C 1
ATOM 946 O O . TRP A 1 115 ? 16.937 1.286 -12.652 1.00 83.31 115 TRP A O 1
ATOM 956 N N . ARG A 1 116 ? 17.584 0.231 -14.547 1.00 84.69 116 ARG A N 1
ATOM 957 C CA . ARG A 1 116 ? 17.686 1.435 -15.394 1.00 84.69 116 ARG A CA 1
ATOM 958 C C . ARG A 1 116 ? 16.321 1.934 -15.844 1.00 84.69 116 ARG A C 1
ATOM 960 O O . ARG A 1 116 ? 16.138 3.133 -16.051 1.00 84.69 116 ARG A O 1
ATOM 967 N N . GLU A 1 117 ? 15.375 1.018 -15.994 1.00 87.31 117 GLU A N 1
ATOM 968 C CA . GLU A 1 117 ? 14.020 1.291 -16.470 1.00 87.31 117 GLU A CA 1
ATOM 969 C C . GLU A 1 117 ? 13.031 1.477 -15.319 1.00 87.31 117 GLU A C 1
ATOM 971 O O . GLU A 1 117 ? 12.010 2.148 -15.475 1.00 87.31 117 GLU A O 1
ATOM 976 N N . ALA A 1 118 ? 13.340 0.917 -14.149 1.00 89.00 118 ALA A N 1
ATOM 977 C CA . ALA A 1 118 ? 12.486 0.959 -12.982 1.00 89.00 118 ALA A CA 1
ATOM 978 C C . ALA A 1 118 ? 12.239 2.406 -12.539 1.00 89.00 118 ALA A C 1
ATOM 980 O O . ALA A 1 118 ? 13.167 3.156 -12.214 1.00 89.00 118 ALA A O 1
ATOM 981 N N . ARG A 1 119 ? 10.963 2.785 -12.454 1.00 93.69 119 ARG A N 1
ATOM 982 C CA . ARG A 1 119 ? 10.486 4.079 -11.947 1.00 93.69 119 ARG A CA 1
ATOM 983 C C . 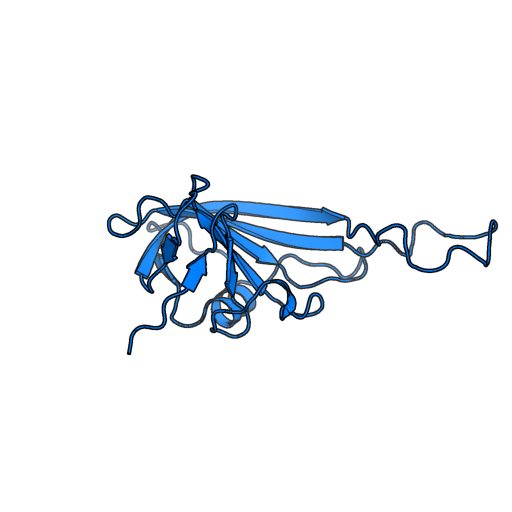ARG A 1 119 ? 9.467 3.830 -10.836 1.00 93.69 119 ARG A C 1
ATOM 985 O O . ARG A 1 119 ? 8.782 2.814 -10.887 1.00 93.69 119 ARG A O 1
ATOM 992 N N . PRO A 1 120 ? 9.361 4.700 -9.815 1.00 93.75 120 PRO A N 1
ATOM 993 C CA . PRO A 1 120 ? 8.246 4.617 -8.877 1.00 93.75 120 PRO A CA 1
ATOM 994 C C . PRO A 1 120 ? 6.917 4.750 -9.637 1.00 93.75 120 PRO A C 1
ATOM 996 O O . PRO A 1 120 ? 6.876 5.514 -10.607 1.00 93.75 120 PRO A O 1
ATOM 999 N N . PRO A 1 121 ? 5.837 4.085 -9.190 1.00 95.38 121 PRO A N 1
ATOM 1000 C CA . PRO A 1 121 ? 4.570 4.100 -9.914 1.00 95.38 121 PRO A CA 1
ATOM 1001 C C . PRO A 1 121 ? 4.009 5.516 -9.969 1.00 95.38 121 PRO A C 1
ATOM 1003 O O . PRO A 1 121 ? 3.916 6.174 -8.933 1.00 95.38 121 PRO A O 1
ATOM 1006 N N . ALA A 1 122 ? 3.617 5.987 -11.147 1.00 94.06 122 ALA A N 1
ATOM 1007 C CA . ALA A 1 122 ? 2.932 7.253 -11.352 1.00 94.06 122 ALA A CA 1
ATOM 1008 C C . ALA A 1 122 ? 1.610 7.301 -10.571 1.00 94.06 122 ALA A C 1
ATOM 1010 O O . ALA A 1 122 ? 1.032 6.281 -10.201 1.00 94.06 122 ALA A O 1
ATOM 1011 N N . TRP A 1 123 ? 1.092 8.508 -10.326 1.00 93.81 123 TRP A N 1
ATOM 1012 C CA . TRP A 1 123 ? -0.150 8.659 -9.562 1.00 93.81 123 TRP A CA 1
ATOM 1013 C C . TRP A 1 123 ? -1.343 7.959 -10.229 1.00 93.81 123 TRP A C 1
ATOM 1015 O O . TRP A 1 123 ? -2.156 7.346 -9.545 1.00 93.81 123 TRP A O 1
ATOM 1025 N N . ARG A 1 124 ? -1.404 7.966 -11.568 1.00 95.31 124 ARG A N 1
ATOM 1026 C CA . ARG A 1 124 ? -2.409 7.208 -12.325 1.00 95.31 124 ARG A CA 1
ATOM 1027 C C . ARG A 1 124 ? -2.338 5.706 -12.031 1.00 95.31 124 ARG A C 1
ATOM 1029 O O . ARG A 1 124 ? -3.370 5.112 -11.761 1.00 95.31 124 ARG A O 1
ATOM 1036 N N . GLU A 1 125 ? -1.141 5.124 -12.018 1.00 95.62 125 GLU A N 1
ATOM 1037 C CA . GLU A 1 125 ? -0.940 3.694 -11.730 1.00 95.62 125 GLU A CA 1
ATOM 1038 C C . GLU A 1 125 ? -1.339 3.362 -10.285 1.00 95.62 125 GLU A C 1
ATOM 1040 O O . GLU A 1 125 ? -1.958 2.334 -10.025 1.00 95.62 125 GLU A O 1
ATOM 1045 N N . VAL A 1 126 ? -1.067 4.267 -9.335 1.00 96.88 126 VAL A N 1
ATOM 1046 C CA . VAL A 1 126 ? -1.561 4.137 -7.954 1.00 96.88 126 VAL A CA 1
ATOM 1047 C C . VAL A 1 126 ? -3.092 4.093 -7.928 1.00 96.88 126 VAL A C 1
ATOM 1049 O O . VAL A 1 126 ? -3.660 3.204 -7.297 1.00 96.88 126 VAL A O 1
ATOM 1052 N N . LEU A 1 127 ? -3.762 5.020 -8.621 1.00 96.06 127 LEU A N 1
ATOM 1053 C CA . LEU A 1 127 ? -5.227 5.073 -8.686 1.00 96.06 127 LEU A CA 1
ATOM 1054 C C . LEU A 1 127 ? -5.831 3.845 -9.383 1.00 96.06 127 LEU A C 1
ATOM 1056 O O . LEU A 1 127 ? -6.845 3.328 -8.922 1.00 96.06 127 LEU A O 1
ATOM 1060 N N . GLU A 1 128 ? -5.205 3.354 -10.451 1.00 96.31 128 GLU A N 1
ATOM 1061 C CA . GLU A 1 128 ? -5.611 2.129 -11.150 1.00 96.31 128 GLU A CA 1
ATOM 1062 C C . GLU A 1 128 ? -5.485 0.895 -10.247 1.00 96.31 128 GLU A C 1
ATOM 1064 O O . GLU A 1 128 ? -6.386 0.057 -10.216 1.00 96.31 128 GLU A O 1
ATOM 1069 N N . CYS A 1 129 ? -4.409 0.797 -9.462 1.00 96.88 129 CYS A N 1
ATOM 1070 C CA . CYS A 1 129 ? -4.220 -0.295 -8.511 1.00 96.88 129 CYS A CA 1
ATOM 1071 C C . CYS A 1 129 ? -5.283 -0.311 -7.419 1.00 96.88 129 CYS A C 1
ATOM 1073 O O . CYS A 1 129 ? -5.848 -1.369 -7.141 1.00 96.88 129 CYS A O 1
ATOM 1075 N N . VAL A 1 130 ? -5.547 0.836 -6.787 1.00 96.69 130 VAL A N 1
ATOM 1076 C CA . VAL A 1 130 ? -6.453 0.888 -5.631 1.00 96.69 130 VAL A CA 1
ATOM 1077 C C . VAL A 1 130 ? -7.927 0.966 -6.015 1.00 96.69 130 VAL A C 1
ATOM 1079 O O . VAL A 1 130 ? -8.781 0.589 -5.212 1.00 96.69 130 VAL A O 1
ATOM 1082 N N . GLY A 1 131 ? -8.236 1.451 -7.221 1.00 95.12 131 GLY A N 1
ATOM 1083 C CA . GLY A 1 131 ? -9.601 1.622 -7.703 1.00 95.12 131 GLY A CA 1
ATOM 1084 C C . GLY A 1 131 ? -10.466 2.419 -6.726 1.00 95.12 131 GLY A C 1
ATOM 1085 O O . GLY A 1 131 ? -10.095 3.496 -6.263 1.00 95.12 131 GLY A O 1
ATOM 1086 N N . ASP A 1 132 ? -11.637 1.877 -6.395 1.00 94.06 132 ASP A N 1
ATOM 1087 C CA . ASP A 1 132 ? -12.580 2.499 -5.467 1.00 94.06 132 ASP A CA 1
ATOM 1088 C C . ASP A 1 132 ? -12.331 2.153 -3.990 1.00 94.06 132 ASP A C 1
ATOM 1090 O O . ASP A 1 132 ? -12.962 2.766 -3.122 1.00 94.06 132 ASP A O 1
ATOM 1094 N N . LYS A 1 133 ? -11.405 1.222 -3.701 1.00 94.38 133 LYS A N 1
ATOM 1095 C CA . LYS A 1 133 ? -11.146 0.672 -2.357 1.00 94.38 133 LYS A CA 1
ATOM 1096 C C . LYS A 1 133 ? -10.498 1.675 -1.415 1.00 94.38 133 LYS A C 1
ATOM 1098 O O . LYS A 1 133 ? -10.724 1.632 -0.206 1.00 94.38 133 LYS A O 1
ATOM 1103 N N . ILE A 1 134 ? -9.706 2.592 -1.964 1.00 94.25 134 ILE A N 1
ATOM 1104 C CA . ILE A 1 134 ? -9.008 3.630 -1.207 1.00 94.25 134 ILE A CA 1
ATOM 1105 C C . ILE A 1 134 ? -9.329 4.977 -1.827 1.00 94.25 134 ILE A C 1
ATOM 1107 O O . ILE A 1 134 ? -8.991 5.254 -2.975 1.00 94.25 134 ILE A O 1
ATOM 1111 N N . ARG A 1 135 ? -9.951 5.851 -1.039 1.00 94.00 135 ARG A N 1
ATOM 1112 C CA . ARG A 1 135 ? -10.195 7.238 -1.437 1.00 94.00 135 ARG A CA 1
ATOM 1113 C C . ARG A 1 135 ? -9.234 8.143 -0.691 1.00 94.00 135 ARG A C 1
ATOM 1115 O O . ARG A 1 135 ? -9.386 8.357 0.509 1.00 94.00 135 ARG A O 1
ATOM 1122 N N . PHE A 1 136 ? -8.254 8.682 -1.399 1.00 93.44 136 PHE A N 1
ATOM 1123 C CA . PHE A 1 136 ? -7.274 9.575 -0.797 1.00 93.44 136 PHE A CA 1
ATOM 1124 C C . PHE A 1 136 ? -7.884 10.940 -0.483 1.00 93.44 136 PHE A C 1
ATOM 1126 O O . PHE A 1 136 ? -8.524 11.564 -1.331 1.00 93.44 136 PHE A O 1
ATOM 1133 N N . THR A 1 137 ? -7.631 11.433 0.725 1.00 90.62 137 THR A N 1
ATOM 1134 C CA . THR A 1 137 ? -7.775 12.847 1.058 1.00 90.62 137 THR A CA 1
ATOM 1135 C C . THR A 1 137 ? -6.387 13.418 1.320 1.00 90.62 137 THR A C 1
ATOM 1137 O O . THR A 1 137 ? -5.653 12.960 2.197 1.00 90.62 137 THR A O 1
ATOM 1140 N N . VAL A 1 138 ? -6.000 14.399 0.509 1.00 75.81 138 VAL A N 1
ATOM 1141 C CA . VAL A 1 138 ? -4.763 15.162 0.700 1.00 75.81 138 VAL A CA 1
ATOM 1142 C C . VAL A 1 138 ? -5.088 16.428 1.481 1.00 75.81 138 VAL A C 1
ATOM 1144 O O . VAL A 1 138 ? -6.133 17.048 1.261 1.00 75.81 138 VAL A O 1
ATOM 1147 N N . SER A 1 139 ? -4.214 16.812 2.408 1.00 61.78 139 SER A N 1
ATOM 1148 C CA . SER A 1 139 ? -4.296 18.136 3.029 1.00 61.78 139 SER A CA 1
ATOM 1149 C C . SER A 1 139 ? -4.052 19.188 1.931 1.00 61.78 139 SER A C 1
ATOM 1151 O O . SER A 1 139 ? -3.254 18.955 1.020 1.00 61.78 139 SER A O 1
ATOM 1153 N N . ALA A 1 140 ? -4.767 20.317 1.954 1.00 46.91 140 ALA A N 1
ATOM 1154 C CA . ALA A 1 140 ? -4.610 21.367 0.945 1.00 46.91 140 ALA A CA 1
ATOM 1155 C C . ALA A 1 140 ? -3.137 21.827 0.884 1.00 46.91 140 ALA A C 1
ATOM 1157 O O . ALA A 1 140 ? -2.639 22.397 1.847 1.00 46.91 140 ALA A O 1
ATOM 1158 N N . GLY A 1 141 ? -2.441 21.524 -0.219 1.00 52.88 141 GLY A N 1
ATOM 1159 C CA . GLY A 1 141 ? -1.016 21.833 -0.419 1.00 52.88 141 GLY A CA 1
ATOM 1160 C C . GLY A 1 141 ? -0.167 20.670 -0.948 1.00 52.88 141 GLY A C 1
ATOM 1161 O O . GLY A 1 141 ? 0.868 20.912 -1.555 1.00 52.88 141 GLY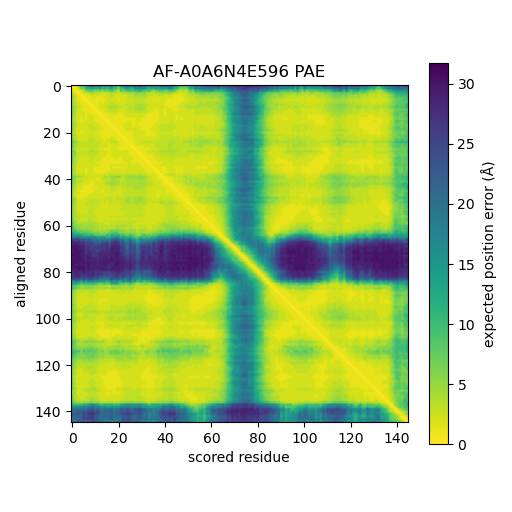 A O 1
ATOM 1162 N N . GLU A 1 142 ? -0.626 19.423 -0.808 1.00 53.78 142 GLU A N 1
ATOM 1163 C CA . GLU A 1 142 ? 0.152 18.218 -1.151 1.00 53.78 142 GLU A CA 1
ATOM 1164 C C . GLU A 1 142 ? -0.553 17.363 -2.213 1.00 53.78 142 GLU A C 1
ATOM 1166 O O . GLU A 1 142 ? -0.824 16.179 -2.005 1.00 53.78 142 GLU A O 1
ATOM 1171 N N . ARG A 1 143 ? -0.898 17.940 -3.373 1.00 54.12 143 ARG A N 1
ATOM 1172 C CA . ARG A 1 143 ? -1.219 17.078 -4.521 1.00 54.12 143 ARG A CA 1
ATOM 1173 C C . ARG A 1 143 ? 0.087 16.419 -4.978 1.00 54.12 143 ARG A C 1
ATOM 1175 O O . ARG A 1 143 ? 0.990 17.156 -5.372 1.00 54.12 143 ARG A O 1
ATOM 1182 N N . PRO A 1 144 ? 0.216 15.082 -4.927 1.00 54.84 144 PRO A N 1
ATOM 1183 C CA . PRO A 1 144 ? 1.385 14.425 -5.488 1.00 54.84 144 PRO A CA 1
ATOM 1184 C C . PRO A 1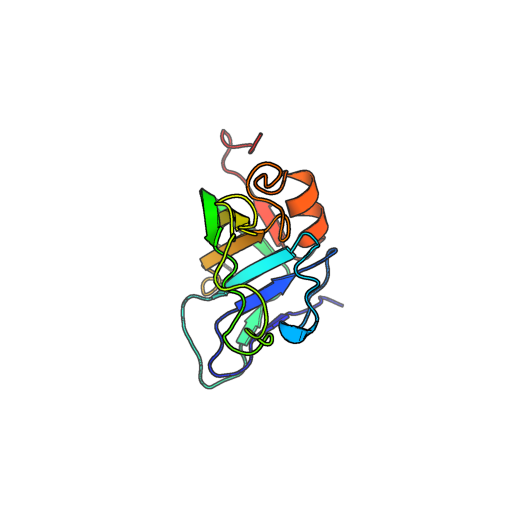 144 ? 1.419 14.696 -6.996 1.00 54.84 144 PRO A C 1
ATOM 1186 O O . PRO A 1 144 ? 0.404 14.522 -7.675 1.00 54.84 144 PRO A O 1
ATOM 1189 N N . ALA A 1 145 ? 2.565 15.180 -7.475 1.00 54.84 145 ALA A N 1
ATOM 1190 C CA . ALA A 1 145 ? 2.859 15.338 -8.896 1.00 54.84 145 ALA A CA 1
ATOM 1191 C C . ALA A 1 145 ? 2.870 13.987 -9.635 1.00 54.84 145 ALA A C 1
ATOM 1193 O O . ALA A 1 145 ? 3.242 12.951 -9.022 1.00 54.84 145 ALA A O 1
#

Sequence (145 aa):
MTETAVIEPGHARAFLQFGRWVPHGALNRFEPSCNLEVRDLSEFIQRVETDRFRVLEITQGWDMVVQGAGSHARAGWWGRRETDREINRYRRFRLHSPRQSAVMRLTCHAGDRDWREARPPAWREVLECVGDKIRFTVSAGERPA